Protein AF-A0A9E2LMB1-F1 (afdb_monomer_lite)

Foldseek 3Di:
DWDWDDDPQWIWIWDAALVRDIDIDIDDRPQDPVNVVVVRVVRCVVSPVPDDDPDDDDDDD

Radius of gyration: 12.78 Å; chains: 1; bounding box: 30×27×29 Å

Structure (mmCIF, N/CA/C/O backbone):
data_AF-A0A9E2LMB1-F1
#
_entry.id   AF-A0A9E2LMB1-F1
#
loop_
_atom_site.group_PDB
_atom_site.id
_atom_site.type_symbol
_atom_site.label_atom_id
_atom_site.label_alt_id
_atom_site.label_comp_id
_atom_site.label_asym_id
_atom_site.label_entity_id
_atom_site.label_seq_id
_atom_site.pdbx_PDB_ins_code
_atom_site.Cartn_x
_atom_site.Cartn_y
_atom_site.Cartn_z
_atom_site.occupancy
_atom_site.B_iso_or_equiv
_atom_site.auth_seq_id
_atom_site.auth_comp_id
_atom_site.auth_asym_id
_atom_site.auth_atom_id
_atom_site.pdbx_PDB_model_num
ATOM 1 N N . MET A 1 1 ? 7.919 6.097 -5.656 1.00 66.31 1 MET A N 1
ATOM 2 C CA . MET A 1 1 ? 7.947 6.254 -4.178 1.00 66.31 1 MET A CA 1
ATOM 3 C C . MET A 1 1 ? 6.540 6.057 -3.643 1.00 66.31 1 MET A C 1
ATOM 5 O O . MET A 1 1 ? 5.622 6.649 -4.200 1.00 66.31 1 MET A O 1
ATOM 9 N N . ALA A 1 2 ? 6.375 5.224 -2.619 1.00 77.00 2 ALA A N 1
ATOM 10 C CA . ALA A 1 2 ? 5.113 5.025 -1.912 1.00 77.00 2 ALA A CA 1
ATOM 11 C C . ALA A 1 2 ? 5.302 5.435 -0.443 1.00 77.00 2 ALA A C 1
ATOM 13 O O . ALA A 1 2 ? 6.416 5.352 0.068 1.00 77.00 2 ALA A O 1
ATOM 14 N N . CYS A 1 3 ? 4.254 5.952 0.193 1.00 84.25 3 CYS A N 1
ATOM 15 C CA . CYS A 1 3 ? 4.272 6.387 1.583 1.00 84.25 3 CYS A CA 1
ATOM 16 C C . CYS A 1 3 ? 2.938 6.063 2.255 1.00 84.25 3 CYS A C 1
ATOM 18 O O . CYS A 1 3 ? 1.862 6.304 1.698 1.00 84.25 3 CYS A O 1
ATOM 20 N N . ILE A 1 4 ? 3.003 5.549 3.483 1.00 85.56 4 ILE A N 1
ATOM 21 C CA . ILE A 1 4 ? 1.827 5.266 4.305 1.00 85.56 4 ILE A CA 1
ATOM 22 C C . ILE A 1 4 ? 1.672 6.331 5.384 1.00 85.56 4 ILE A C 1
ATOM 24 O O . ILE A 1 4 ? 2.552 6.535 6.216 1.00 85.56 4 ILE A O 1
ATOM 28 N N . THR A 1 5 ? 0.493 6.945 5.452 1.00 88.12 5 THR A N 1
ATOM 29 C CA . THR A 1 5 ? 0.139 7.909 6.504 1.00 88.12 5 THR A CA 1
ATOM 30 C C . THR A 1 5 ? -1.109 7.457 7.258 1.00 88.12 5 THR A C 1
ATOM 32 O O . THR A 1 5 ? -2.082 7.027 6.646 1.00 88.12 5 THR A O 1
ATOM 35 N N . LYS A 1 6 ? -1.132 7.574 8.592 1.00 85.94 6 LYS A N 1
ATOM 36 C CA . LYS A 1 6 ? -2.338 7.308 9.400 1.00 85.94 6 LYS A CA 1
ATOM 37 C C . LYS A 1 6 ? -3.144 8.597 9.600 1.00 85.94 6 LYS A C 1
ATOM 39 O O . LYS A 1 6 ? -2.593 9.594 10.060 1.00 85.94 6 LYS A O 1
ATOM 44 N N . ARG A 1 7 ? -4.452 8.585 9.314 1.00 83.62 7 ARG A N 1
ATOM 45 C CA . ARG A 1 7 ? -5.396 9.683 9.605 1.00 83.62 7 ARG A CA 1
ATOM 46 C C . ARG A 1 7 ? -6.741 9.148 10.092 1.00 83.62 7 ARG A C 1
ATOM 48 O O . ARG A 1 7 ? -7.291 8.250 9.470 1.00 83.62 7 ARG A O 1
ATOM 55 N N . ARG A 1 8 ? -7.278 9.715 11.185 1.00 83.44 8 ARG A N 1
ATOM 56 C CA . ARG A 1 8 ? -8.591 9.351 11.777 1.00 83.44 8 ARG A CA 1
ATOM 57 C C . ARG A 1 8 ? -8.821 7.829 11.822 1.00 83.44 8 ARG A C 1
ATOM 59 O O . ARG A 1 8 ? -9.807 7.317 11.314 1.00 83.44 8 ARG A O 1
ATOM 66 N N . ASN A 1 9 ? -7.836 7.118 12.371 1.00 82.94 9 ASN A N 1
ATOM 67 C CA . ASN A 1 9 ? -7.796 5.657 12.494 1.00 82.94 9 ASN A CA 1
ATOM 68 C C . ASN A 1 9 ? -7.747 4.831 11.190 1.00 82.94 9 ASN A C 1
ATOM 70 O O . ASN A 1 9 ? -7.780 3.605 11.241 1.00 82.94 9 ASN A O 1
ATOM 74 N N . ARG A 1 10 ? -7.579 5.469 10.031 1.00 84.62 10 ARG A N 1
ATOM 75 C CA . ARG A 1 10 ? -7.374 4.800 8.741 1.00 84.62 10 ARG A CA 1
ATOM 76 C C . ARG A 1 10 ? -5.971 5.047 8.213 1.00 84.62 10 ARG A C 1
ATOM 78 O O . ARG A 1 10 ? -5.352 6.069 8.507 1.00 84.62 10 ARG A O 1
ATOM 85 N N . TYR A 1 11 ? -5.470 4.105 7.429 1.00 85.00 11 TYR A N 1
ATOM 86 C CA . TYR A 1 11 ? -4.215 4.267 6.707 1.00 85.00 11 TYR A CA 1
ATOM 87 C C . TYR A 1 11 ? -4.493 4.790 5.301 1.00 85.00 11 TYR A C 1
ATOM 89 O O . TYR A 1 11 ? -5.484 4.426 4.677 1.00 85.00 11 TYR A O 1
ATOM 97 N N . ILE A 1 12 ? -3.627 5.663 4.817 1.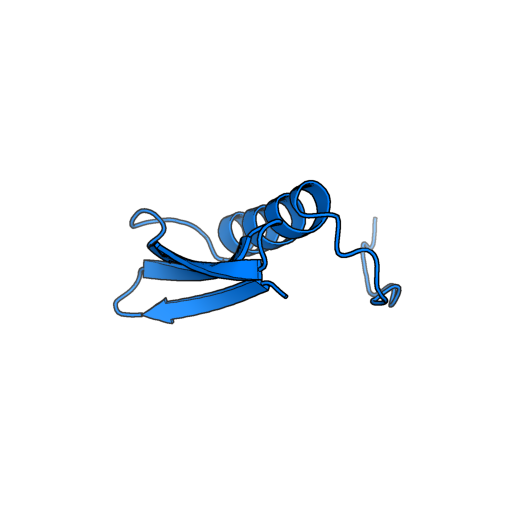00 86.19 12 ILE A N 1
ATOM 98 C CA . ILE A 1 12 ? -3.658 6.231 3.476 1.00 86.19 12 ILE A CA 1
ATOM 99 C C . ILE A 1 12 ? -2.356 5.814 2.806 1.00 86.19 12 ILE A C 1
ATOM 101 O O . ILE A 1 12 ? -1.290 6.058 3.369 1.00 86.19 12 ILE A O 1
ATOM 105 N N . LEU A 1 13 ? -2.461 5.191 1.637 1.00 86.12 13 LEU A N 1
ATOM 106 C CA . LEU A 1 13 ? -1.341 4.864 0.769 1.00 86.12 13 LEU A CA 1
ATOM 107 C C . LEU A 1 13 ? -1.250 5.933 -0.322 1.00 86.12 13 LEU A C 1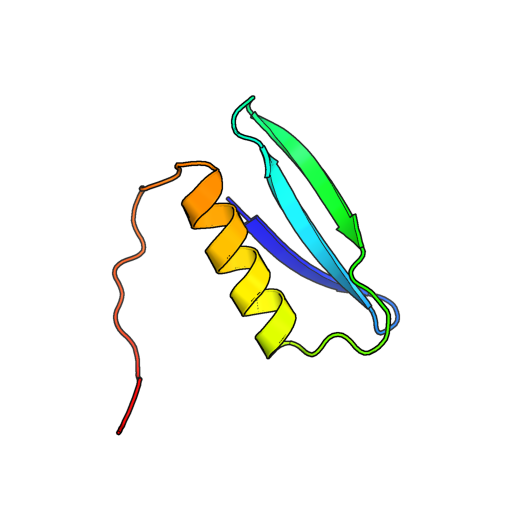
ATOM 109 O O . LEU A 1 13 ? -2.192 6.118 -1.092 1.00 86.12 13 LEU A O 1
ATOM 113 N N . ASP A 1 14 ? -0.138 6.650 -0.355 1.00 87.19 14 ASP A N 1
ATOM 114 C CA . ASP A 1 14 ? 0.166 7.681 -1.346 1.00 87.19 14 ASP A CA 1
ATOM 115 C C . ASP A 1 14 ? 1.336 7.185 -2.194 1.00 87.19 14 ASP A C 1
ATOM 117 O O . ASP A 1 14 ? 2.398 6.881 -1.650 1.00 87.19 14 ASP A O 1
ATOM 121 N N . PHE A 1 15 ? 1.139 7.016 -3.496 1.00 85.38 15 PHE A N 1
ATOM 122 C CA . PHE A 1 15 ? 2.153 6.461 -4.391 1.00 85.38 15 PHE A CA 1
ATOM 123 C C . PHE A 1 15 ? 2.041 7.058 -5.789 1.00 85.38 15 PHE A C 1
ATOM 125 O O . PHE A 1 15 ? 1.030 7.650 -6.146 1.00 85.38 15 PHE A O 1
ATOM 132 N N . TYR A 1 16 ? 3.084 6.897 -6.592 1.00 82.69 16 TYR A N 1
ATOM 133 C CA . TYR A 1 16 ? 3.044 7.226 -8.015 1.00 82.69 16 TYR A CA 1
ATOM 134 C C . TYR A 1 16 ? 2.801 5.952 -8.817 1.00 82.69 16 TYR A C 1
ATOM 136 O O . TYR A 1 16 ? 3.435 4.932 -8.539 1.00 82.69 16 TYR A O 1
ATOM 144 N N . ASP A 1 17 ? 1.880 5.998 -9.775 1.00 79.12 17 ASP A N 1
ATOM 145 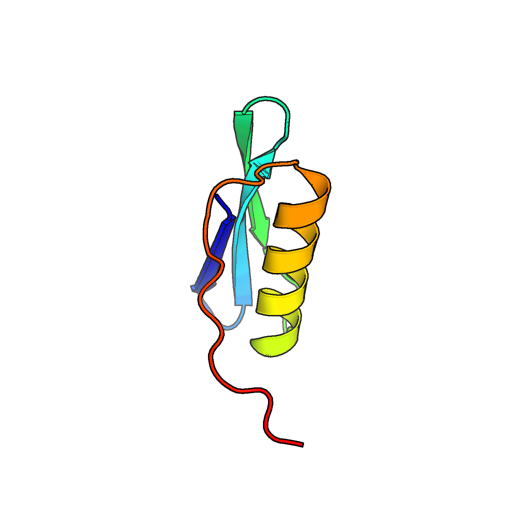C CA . ASP A 1 17 ? 1.681 4.906 -10.723 1.00 79.12 17 ASP A CA 1
ATOM 146 C C . ASP A 1 17 ? 2.829 4.827 -11.744 1.00 79.12 17 ASP A C 1
ATOM 148 O O . ASP A 1 17 ? 3.717 5.681 -11.792 1.00 79.12 17 ASP A O 1
ATOM 152 N N . SER A 1 18 ? 2.828 3.780 -12.570 1.00 73.69 18 SER A N 1
ATOM 153 C CA . SER A 1 18 ? 3.833 3.588 -13.623 1.00 73.69 18 SER A CA 1
ATOM 154 C C . SER A 1 18 ? 3.778 4.653 -14.725 1.00 73.69 18 SER A C 1
ATOM 156 O O . SER A 1 18 ? 4.721 4.765 -15.502 1.00 73.69 18 SER A O 1
ATOM 158 N N . GLN A 1 19 ? 2.708 5.454 -14.789 1.00 81.25 19 GLN A N 1
ATOM 159 C CA . GLN A 1 19 ? 2.587 6.607 -15.684 1.00 81.25 19 GLN A CA 1
ATOM 160 C C . GLN A 1 19 ? 3.090 7.905 -15.027 1.00 81.25 19 GLN A C 1
ATOM 162 O O . GLN A 1 19 ? 2.996 8.974 -15.630 1.00 81.25 19 GLN A O 1
ATOM 167 N N . GLY A 1 20 ? 3.597 7.833 -13.790 1.00 79.94 20 GLY A N 1
ATOM 168 C CA . GLY A 1 20 ? 4.078 8.978 -13.022 1.00 79.94 20 GLY A CA 1
ATOM 169 C C . GLY A 1 20 ? 2.971 9.834 -12.403 1.00 79.94 20 GLY A C 1
ATOM 170 O O . GLY A 1 20 ? 3.262 10.909 -11.875 1.00 79.94 20 GLY A O 1
ATOM 171 N N . LYS A 1 21 ? 1.705 9.400 -12.428 1.00 84.44 21 LYS A N 1
ATOM 172 C CA . LYS A 1 21 ? 0.615 10.126 -11.763 1.00 84.44 21 LYS A CA 1
ATOM 173 C C . LYS A 1 21 ? 0.532 9.722 -10.300 1.00 84.44 21 LYS A C 1
ATOM 175 O O . LYS A 1 21 ? 0.639 8.554 -9.935 1.00 84.44 21 LYS A O 1
ATOM 180 N N . ARG A 1 22 ? 0.301 10.714 -9.444 1.00 86.56 22 ARG A N 1
ATOM 181 C CA . ARG A 1 22 ? 0.120 10.506 -8.009 1.00 86.56 22 ARG A CA 1
ATOM 182 C C . ARG A 1 22 ? -1.266 9.933 -7.724 1.00 86.56 22 ARG A C 1
ATOM 184 O O . ARG A 1 22 ? -2.277 10.548 -8.054 1.00 86.56 22 ARG A O 1
ATOM 191 N N . GLN A 1 23 ? -1.293 8.795 -7.052 1.00 83.88 23 GLN A N 1
ATOM 192 C CA . GLN A 1 23 ? -2.480 8.100 -6.586 1.00 83.88 23 GLN A CA 1
ATOM 193 C C . GLN A 1 23 ? -2.521 8.120 -5.059 1.00 83.88 23 GLN A C 1
ATOM 195 O O . GLN A 1 23 ? -1.521 7.875 -4.385 1.00 83.88 23 GLN A O 1
ATOM 200 N N . ARG A 1 24 ? -3.705 8.386 -4.499 1.00 86.25 24 ARG A N 1
ATOM 201 C CA . ARG A 1 24 ? -3.927 8.359 -3.050 1.00 86.25 24 ARG A CA 1
ATOM 202 C C . ARG A 1 24 ? -5.102 7.458 -2.717 1.00 86.25 24 ARG A C 1
ATOM 204 O O . ARG A 1 24 ? -6.253 7.816 -2.957 1.00 86.25 24 ARG A O 1
ATOM 211 N N . GLN A 1 25 ? -4.821 6.323 -2.091 1.00 82.56 25 GLN A N 1
ATOM 212 C CA . GLN A 1 25 ? -5.837 5.354 -1.710 1.00 82.56 25 GLN A CA 1
ATOM 213 C C . GLN A 1 25 ? -6.020 5.322 -0.197 1.00 82.56 25 GLN A C 1
ATOM 215 O O . GLN A 1 25 ? -5.069 5.181 0.569 1.00 82.56 25 GLN A O 1
ATOM 220 N N . THR A 1 26 ? -7.268 5.448 0.251 1.00 86.06 26 THR A N 1
ATOM 221 C CA . THR A 1 26 ? -7.601 5.262 1.667 1.00 86.06 26 THR A CA 1
ATOM 222 C C . THR A 1 26 ? -7.867 3.782 1.906 1.00 86.06 26 THR A C 1
ATOM 224 O O . THR A 1 26 ? -8.734 3.197 1.261 1.00 86.06 26 THR A O 1
ATOM 227 N N . LEU A 1 27 ? -7.115 3.173 2.816 1.00 81.19 27 LEU A N 1
ATOM 228 C CA . LEU A 1 27 ? -7.288 1.779 3.203 1.00 81.19 27 LEU A CA 1
ATOM 229 C C . LEU A 1 27 ? -8.519 1.627 4.100 1.00 81.19 27 LEU A C 1
ATOM 231 O O . LEU A 1 27 ? -8.941 2.567 4.784 1.00 81.19 27 LEU A O 1
ATOM 235 N N . ARG A 1 28 ? -9.097 0.423 4.087 1.00 78.38 28 ARG A N 1
ATOM 236 C CA . ARG A 1 28 ? -10.287 0.100 4.879 1.00 78.38 28 ARG A CA 1
ATOM 237 C C . ARG A 1 28 ? -10.024 0.302 6.370 1.00 78.38 28 ARG A C 1
ATOM 239 O O . ARG A 1 28 ? -8.903 0.127 6.860 1.00 78.38 28 ARG A O 1
ATOM 246 N N . GLU A 1 29 ? -11.074 0.663 7.092 1.00 73.69 29 GLU A N 1
ATOM 247 C CA . GLU A 1 29 ? -11.034 0.754 8.546 1.00 73.69 29 GLU A CA 1
ATOM 248 C C . GLU A 1 29 ? -10.726 -0.622 9.159 1.00 73.69 29 GLU A C 1
ATOM 250 O O . GLU A 1 29 ? -11.191 -1.643 8.660 1.00 73.69 29 GLU A O 1
ATOM 255 N N . GLY A 1 30 ? -9.851 -0.657 10.169 1.00 75.81 30 GLY A N 1
ATOM 256 C CA . GLY A 1 30 ? -9.329 -1.907 10.740 1.00 75.81 30 GLY A CA 1
ATOM 257 C C . GLY A 1 30 ? -8.092 -2.487 10.037 1.00 75.81 30 GLY A C 1
ATOM 258 O O . GLY A 1 30 ? -7.548 -3.492 10.492 1.00 75.81 30 GLY A O 1
ATOM 259 N N . THR A 1 31 ? -7.585 -1.855 8.970 1.00 78.12 31 THR A N 1
ATOM 260 C CA . THR A 1 31 ? -6.313 -2.272 8.351 1.00 78.12 31 THR A CA 1
ATOM 261 C C . THR A 1 31 ? -5.162 -2.110 9.346 1.00 78.12 31 THR A C 1
ATOM 263 O O . THR A 1 31 ? -4.950 -1.030 9.896 1.00 78.12 31 THR A O 1
ATOM 266 N N . THR A 1 32 ? -4.386 -3.172 9.570 1.00 82.75 32 THR A N 1
ATOM 267 C CA . THR A 1 32 ? -3.226 -3.121 10.469 1.00 82.75 32 THR A CA 1
ATOM 268 C C . THR A 1 32 ? -2.041 -2.416 9.809 1.00 82.75 32 THR A C 1
ATOM 270 O O . THR A 1 32 ? -1.867 -2.468 8.590 1.00 82.75 32 THR A O 1
ATOM 273 N N . LYS A 1 33 ? -1.157 -1.811 10.617 1.00 76.94 33 LYS A N 1
ATOM 274 C CA . LYS A 1 33 ? 0.085 -1.184 10.123 1.00 76.94 33 LYS A CA 1
ATOM 275 C C . LYS A 1 33 ? 0.912 -2.149 9.261 1.00 76.94 33 LYS A C 1
ATOM 277 O O . LYS A 1 33 ? 1.435 -1.757 8.227 1.00 76.94 33 LYS A O 1
ATOM 282 N N . LYS A 1 34 ? 0.989 -3.422 9.668 1.00 78.25 34 LYS A N 1
ATOM 283 C CA . LYS A 1 34 ? 1.735 -4.473 8.958 1.00 78.25 34 LYS A CA 1
ATOM 284 C C . LYS A 1 34 ? 1.125 -4.785 7.590 1.00 78.25 34 LYS A C 1
ATOM 286 O O . LYS A 1 34 ? 1.866 -4.950 6.626 1.00 78.25 34 LYS A O 1
ATOM 291 N N . ALA A 1 35 ? -0.206 -4.837 7.499 1.00 74.44 35 ALA A N 1
ATOM 292 C CA . ALA A 1 35 ? -0.901 -5.020 6.227 1.00 74.44 35 ALA A CA 1
ATOM 293 C C . ALA A 1 35 ? -0.693 -3.818 5.295 1.00 74.44 35 ALA A C 1
ATOM 295 O O . ALA A 1 35 ? -0.416 -4.014 4.115 1.00 74.44 35 ALA A O 1
ATOM 296 N N . ALA A 1 36 ? -0.733 -2.595 5.833 1.00 76.88 36 ALA A N 1
ATOM 297 C CA . ALA A 1 36 ? -0.443 -1.388 5.064 1.00 76.88 36 ALA A CA 1
ATOM 298 C C . ALA A 1 36 ? 0.994 -1.398 4.509 1.00 76.88 36 ALA A C 1
ATOM 300 O O . ALA A 1 36 ? 1.165 -1.228 3.307 1.00 76.88 36 ALA A O 1
ATOM 301 N N . CYS A 1 37 ? 2.009 -1.682 5.339 1.00 78.06 37 CYS A N 1
ATOM 302 C CA . CYS A 1 37 ? 3.413 -1.779 4.897 1.00 78.06 37 CYS A CA 1
ATOM 303 C C . CYS A 1 37 ? 3.634 -2.879 3.852 1.00 78.06 37 CYS A C 1
ATOM 305 O O . CYS A 1 37 ? 4.387 -2.698 2.901 1.00 78.06 37 CYS A O 1
ATOM 307 N N . ARG A 1 38 ? 2.953 -4.025 3.982 1.00 78.94 38 ARG A N 1
ATOM 308 C CA . ARG A 1 38 ? 3.006 -5.070 2.950 1.00 78.94 38 ARG A CA 1
ATOM 309 C C . ARG A 1 38 ? 2.433 -4.570 1.622 1.00 78.94 38 ARG A C 1
ATOM 311 O O . ARG A 1 38 ? 2.984 -4.892 0.574 1.00 78.94 38 ARG A O 1
ATOM 318 N N . LEU A 1 39 ? 1.356 -3.788 1.673 1.00 74.56 39 LEU A N 1
ATOM 319 C CA . LEU A 1 39 ? 0.724 -3.226 0.485 1.00 74.56 39 LEU A CA 1
ATOM 320 C C . LEU A 1 39 ? 1.626 -2.190 -0.201 1.00 74.56 39 LEU A C 1
ATOM 322 O O . LEU A 1 39 ? 1.813 -2.267 -1.410 1.00 74.56 39 LEU A O 1
ATOM 326 N N . GLU A 1 40 ? 2.254 -1.296 0.562 1.00 75.88 40 GLU A N 1
ATOM 327 C CA . GLU A 1 40 ? 3.287 -0.374 0.061 1.00 75.88 40 GLU A CA 1
ATOM 328 C C . GLU A 1 40 ? 4.410 -1.120 -0.667 1.00 75.88 40 GLU A C 1
ATOM 330 O O . GLU A 1 40 ? 4.708 -0.799 -1.817 1.00 75.88 40 GLU A O 1
ATOM 335 N N . ASN A 1 41 ? 4.953 -2.176 -0.051 1.00 72.19 41 ASN A N 1
ATOM 336 C CA . ASN A 1 41 ? 5.986 -3.005 -0.675 1.00 72.19 41 ASN A CA 1
ATOM 337 C C . ASN A 1 41 ? 5.489 -3.692 -1.960 1.00 72.19 41 ASN A C 1
ATOM 339 O O . ASN A 1 41 ? 6.237 -3.802 -2.926 1.00 72.19 41 ASN A O 1
ATOM 343 N N . SER A 1 42 ? 4.230 -4.141 -2.005 1.00 70.44 42 SER A N 1
ATOM 344 C CA . SER A 1 42 ? 3.665 -4.767 -3.211 1.00 70.44 42 SER A CA 1
ATOM 345 C C . SER A 1 42 ? 3.449 -3.774 -4.359 1.00 70.44 42 SER A C 1
ATOM 347 O O . SER A 1 42 ? 3.780 -4.076 -5.504 1.00 70.44 42 SER A O 1
ATOM 349 N N . VAL A 1 43 ? 2.978 -2.561 -4.052 1.00 68.88 43 VAL A N 1
ATOM 350 C CA . VAL A 1 43 ? 2.789 -1.480 -5.032 1.00 68.88 43 VAL A CA 1
ATOM 351 C C . VAL A 1 43 ? 4.137 -1.012 -5.582 1.00 68.88 43 VAL A C 1
ATOM 353 O O . VAL A 1 43 ? 4.262 -0.708 -6.769 1.00 68.88 43 VAL A O 1
ATOM 356 N N . PHE A 1 44 ? 5.174 -1.027 -4.744 1.00 61.53 44 PHE A N 1
ATOM 357 C CA . PHE A 1 44 ? 6.546 -0.749 -5.154 1.00 61.53 44 PHE A CA 1
ATOM 358 C C . PHE A 1 44 ? 7.081 -1.768 -6.176 1.00 61.53 44 PHE A C 1
ATOM 360 O O . PHE A 1 44 ? 7.666 -1.365 -7.180 1.00 61.53 44 PHE A O 1
ATOM 367 N N . ILE A 1 45 ? 6.825 -3.069 -5.979 1.00 62.66 45 ILE A N 1
ATOM 368 C CA . ILE A 1 45 ? 7.239 -4.123 -6.926 1.00 62.66 45 ILE A CA 1
ATOM 369 C C . ILE A 1 45 ? 6.490 -3.987 -8.260 1.00 62.66 45 ILE A C 1
ATOM 371 O O . ILE A 1 45 ? 7.101 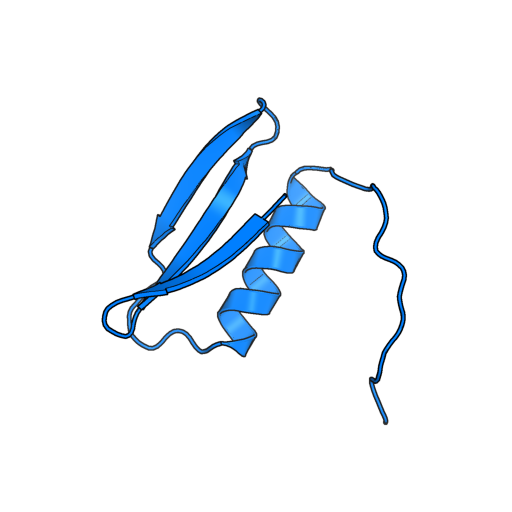-4.084 -9.322 1.00 62.66 45 ILE A O 1
ATOM 375 N N . GLN A 1 46 ? 5.180 -3.723 -8.221 1.00 61.94 46 GLN A N 1
ATOM 376 C CA . GLN A 1 46 ? 4.343 -3.638 -9.424 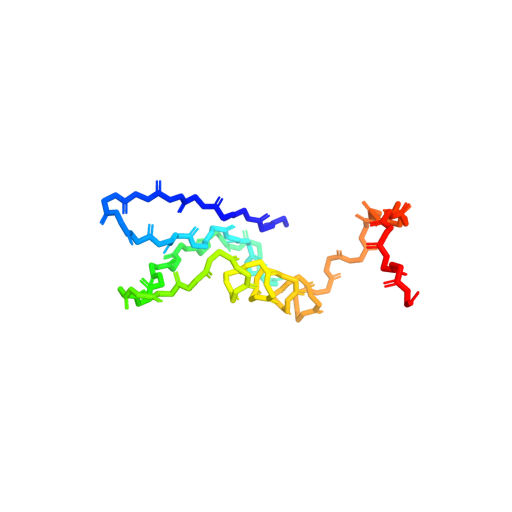1.00 61.94 46 GLN A CA 1
ATOM 377 C C . GLN A 1 46 ? 4.649 -2.410 -10.299 1.00 61.94 46 GLN A C 1
ATOM 379 O O . GLN A 1 46 ? 4.507 -2.474 -11.517 1.00 61.94 46 GLN A O 1
ATOM 384 N N . THR A 1 47 ? 5.074 -1.292 -9.702 1.00 61.41 47 THR A N 1
ATOM 385 C CA . THR A 1 47 ? 5.375 -0.043 -10.430 1.00 61.41 47 THR A CA 1
ATOM 386 C C . THR A 1 47 ? 6.793 0.013 -11.006 1.00 61.41 47 THR A C 1
ATOM 388 O O . THR A 1 47 ? 7.128 0.976 -11.690 1.00 61.41 47 THR A O 1
ATOM 391 N N . GLY A 1 48 ? 7.627 -1.011 -10.778 1.00 50.38 48 GLY A N 1
ATOM 392 C CA . GLY A 1 48 ? 8.949 -1.123 -11.407 1.00 50.38 48 GLY A CA 1
ATOM 393 C C . GLY A 1 48 ? 10.000 -0.131 -10.893 1.00 50.38 48 GLY A C 1
ATOM 394 O O . GLY A 1 48 ? 11.047 0.028 -11.517 1.00 50.38 48 GLY A O 1
ATOM 395 N N . HIS A 1 49 ? 9.774 0.527 -9.752 1.00 48.56 49 HIS A N 1
ATOM 396 C CA . HIS A 1 49 ? 10.722 1.491 -9.187 1.00 48.56 49 HIS A CA 1
ATOM 397 C C . HIS A 1 49 ? 11.868 0.787 -8.434 1.00 48.56 49 HIS A C 1
ATOM 399 O O . HIS A 1 49 ? 12.009 0.909 -7.225 1.00 48.56 49 HIS A O 1
ATOM 405 N N . ASN A 1 50 ? 12.723 0.045 -9.137 1.00 44.09 50 ASN A N 1
ATOM 406 C CA . ASN A 1 50 ? 13.858 -0.673 -8.547 1.00 44.09 50 ASN A CA 1
ATOM 407 C C . ASN A 1 50 ? 15.091 0.239 -8.357 1.00 44.09 50 ASN A C 1
ATOM 409 O O . ASN A 1 50 ? 16.138 0.026 -8.960 1.00 44.09 50 ASN A O 1
ATOM 413 N N . LEU A 1 51 ? 14.970 1.288 -7.540 1.00 42.94 51 LEU A N 1
ATOM 414 C CA . LEU A 1 51 ? 16.104 2.131 -7.147 1.00 42.94 51 LEU A CA 1
ATOM 415 C C . LEU A 1 51 ? 16.218 2.153 -5.621 1.00 42.94 51 LEU A C 1
ATOM 417 O O . LEU A 1 51 ? 15.550 2.926 -4.944 1.00 42.94 51 LEU A O 1
ATOM 421 N N . VAL A 1 52 ? 17.091 1.272 -5.120 1.00 42.31 52 VAL A N 1
ATOM 422 C CA . VAL A 1 52 ? 17.827 1.399 -3.853 1.00 42.31 52 VAL A CA 1
ATOM 423 C C . VAL A 1 52 ? 16.959 1.581 -2.602 1.00 42.31 52 VAL A C 1
ATOM 425 O O . VAL A 1 52 ? 16.691 2.689 -2.169 1.00 42.31 52 VAL A O 1
ATOM 428 N N . THR A 1 53 ? 16.641 0.476 -1.928 1.00 35.72 53 THR A N 1
ATOM 429 C CA . THR A 1 53 ? 16.864 0.347 -0.471 1.00 35.72 53 THR A CA 1
ATOM 430 C C . THR A 1 53 ? 17.081 -1.126 -0.118 1.00 35.72 53 THR A C 1
ATOM 432 O O . THR A 1 53 ? 16.370 -1.749 0.666 1.00 35.72 53 THR A O 1
ATOM 435 N N . THR A 1 54 ? 18.137 -1.710 -0.684 1.00 37.19 54 THR A N 1
ATOM 436 C CA . THR A 1 54 ? 18.860 -2.776 0.010 1.00 37.19 54 THR A CA 1
ATOM 437 C C . THR A 1 54 ? 19.507 -2.179 1.256 1.00 37.19 54 THR A C 1
ATOM 439 O O . THR A 1 54 ? 20.668 -1.788 1.240 1.00 37.19 54 THR A O 1
ATOM 442 N N . THR A 1 55 ? 18.770 -2.129 2.357 1.00 36.12 55 THR A N 1
ATOM 443 C CA . THR A 1 55 ? 19.367 -2.158 3.693 1.00 36.12 55 THR A CA 1
ATOM 444 C C . THR A 1 55 ? 18.607 -3.182 4.518 1.00 36.12 55 THR A C 1
ATOM 446 O O . THR A 1 55 ? 17.568 -2.919 5.116 1.00 36.12 55 THR A O 1
ATOM 449 N N . LYS A 1 56 ? 19.160 -4.402 4.514 1.00 46.25 56 LYS A N 1
ATOM 450 C CA . LYS A 1 56 ? 18.884 -5.456 5.491 1.00 46.25 56 LYS A CA 1
ATOM 451 C C . LYS A 1 56 ? 18.788 -4.845 6.894 1.00 46.25 56 LYS A C 1
ATOM 453 O O . LYS A 1 56 ? 19.795 -4.368 7.407 1.00 46.25 56 LYS A O 1
ATOM 458 N N . LYS A 1 57 ? 17.639 -4.957 7.560 1.00 38.09 57 LYS A N 1
ATOM 459 C CA . LYS A 1 57 ? 17.593 -5.040 9.027 1.00 38.09 57 LYS A CA 1
ATOM 460 C C . LYS A 1 57 ? 16.463 -5.964 9.477 1.00 38.09 57 LYS A C 1
ATOM 462 O O . LYS A 1 57 ? 15.298 -5.594 9.442 1.00 38.09 57 LYS A O 1
ATOM 467 N N . GLY A 1 58 ? 16.874 -7.147 9.933 1.00 39.56 58 GLY A N 1
ATOM 468 C CA . GLY A 1 58 ? 16.208 -7.890 11.002 1.00 39.56 58 GLY A CA 1
ATOM 469 C C . GLY A 1 58 ? 14.962 -8.681 10.620 1.00 39.56 58 GLY A C 1
ATOM 470 O O . GLY A 1 58 ? 13.857 -8.294 10.979 1.00 39.56 58 GLY A O 1
ATOM 471 N N . VAL A 1 59 ? 15.147 -9.845 9.998 1.00 36.12 59 VAL A N 1
ATOM 472 C CA . VAL A 1 59 ? 14.262 -10.989 10.255 1.00 36.12 59 VAL A CA 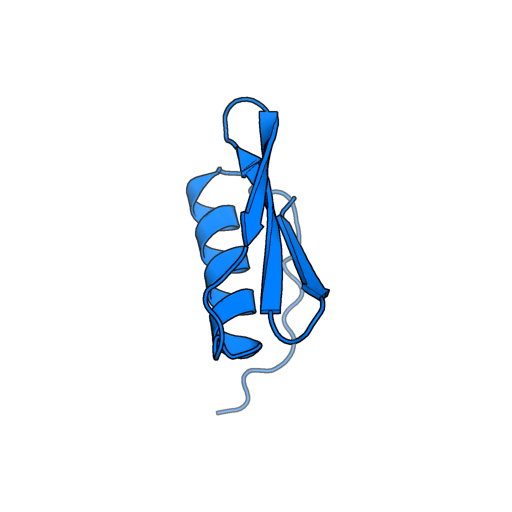1
ATOM 473 C C . VAL A 1 59 ? 15.114 -11.990 11.023 1.00 36.12 59 VAL A C 1
ATOM 475 O O . VAL A 1 59 ? 15.919 -12.703 10.433 1.00 36.12 59 VAL A O 1
ATOM 478 N N . THR A 1 60 ? 15.023 -11.935 12.348 1.00 39.84 60 THR A N 1
ATOM 479 C CA . THR A 1 60 ? 15.569 -12.965 13.234 1.00 39.84 60 THR A CA 1
ATOM 480 C C . THR A 1 60 ? 14.611 -14.152 13.167 1.00 39.84 60 THR A C 1
ATOM 482 O O . THR A 1 60 ? 13.414 -13.968 13.405 1.00 39.84 60 THR A O 1
ATOM 485 N N . ALA A 1 61 ? 15.128 -15.309 12.749 1.00 38.00 61 ALA A N 1
ATOM 486 C CA . ALA A 1 61 ? 14.473 -16.608 12.873 1.00 38.00 61 ALA A CA 1
ATOM 487 C C . ALA A 1 61 ? 14.697 -17.174 14.280 1.00 38.00 61 ALA A C 1
ATOM 489 O O . ALA A 1 61 ? 15.747 -16.829 14.872 1.00 38.00 61 ALA A O 1
#

pLDDT: mean 70.1, std 17.22, range [35.72, 88.12]

Sequence (61 aa):
MACITKRRNRYILDFYDSQGKRQRQTLREGTTKKAACRLENSVFIQTGHNLVTTTKKGVTA

Secondary structure (DSSP, 8-state):
-EEEEEETTEEEEEEE-TTS-EEEEEPPTT--HHHHHHHHHHHHHHTT-------------